Protein AF-A0AB38X0V2-F1 (afdb_monomer_lite)

Structure (mmCIF, N/CA/C/O backbone):
data_AF-A0AB38X0V2-F1
#
_entry.id   AF-A0AB38X0V2-F1
#
loop_
_atom_site.group_PDB
_atom_site.id
_atom_site.type_symbol
_atom_site.label_atom_id
_atom_site.label_alt_id
_atom_site.label_comp_id
_atom_site.label_asym_id
_atom_site.label_entity_id
_atom_site.label_seq_id
_atom_site.pdbx_PDB_ins_code
_atom_site.Cartn_x
_atom_site.Cartn_y
_atom_site.Cartn_z
_atom_site.occupancy
_atom_site.B_iso_or_equiv
_atom_site.auth_seq_id
_atom_site.auth_comp_id
_atom_site.auth_asym_id
_atom_site.auth_atom_id
_atom_site.pdbx_PDB_model_num
ATOM 1 N N . MET A 1 1 ? -13.948 -25.546 40.227 1.00 39.84 1 MET A N 1
ATOM 2 C CA . MET A 1 1 ? -13.097 -24.645 39.421 1.00 39.84 1 MET A CA 1
ATOM 3 C C . MET A 1 1 ? -12.489 -25.438 38.276 1.00 39.84 1 MET A C 1
ATOM 5 O O . MET A 1 1 ? -11.748 -26.370 38.571 1.00 39.84 1 MET A O 1
ATOM 9 N N . PRO A 1 2 ? -12.821 -25.157 37.007 1.00 37.97 2 PRO A N 1
ATOM 10 C CA . PRO A 1 2 ? -12.177 -25.813 35.879 1.00 37.97 2 PRO A CA 1
ATOM 11 C C . PRO A 1 2 ? -10.877 -25.079 35.524 1.00 37.97 2 PRO A C 1
ATOM 13 O O . PRO A 1 2 ? -10.867 -23.862 35.357 1.00 37.97 2 PRO A O 1
ATOM 16 N N . LYS A 1 3 ? -9.771 -25.825 35.451 1.00 43.88 3 LYS A N 1
ATOM 17 C CA . LYS A 1 3 ? -8.468 -25.342 34.982 1.00 43.88 3 LYS A CA 1
ATOM 18 C C . LYS A 1 3 ? -8.513 -25.266 33.452 1.00 43.88 3 LYS A C 1
ATOM 20 O O . LYS A 1 3 ? -8.723 -26.289 32.808 1.00 43.88 3 LYS A O 1
ATOM 25 N N . GLN A 1 4 ? -8.344 -24.073 32.883 1.00 46.25 4 GLN A N 1
ATOM 26 C CA . GLN A 1 4 ? -8.088 -23.893 31.453 1.00 46.25 4 GLN A CA 1
ATOM 27 C C . GLN A 1 4 ? -6.698 -24.451 31.134 1.00 46.25 4 GLN A C 1
ATOM 29 O O . GLN A 1 4 ? -5.684 -23.907 31.567 1.00 46.25 4 GLN A O 1
ATOM 34 N N . SER A 1 5 ? -6.660 -25.560 30.403 1.00 46.75 5 SER A N 1
ATOM 35 C CA . SER A 1 5 ? -5.440 -26.090 29.805 1.00 46.75 5 SER A CA 1
ATOM 36 C C . SER A 1 5 ? -5.004 -25.149 28.685 1.00 46.75 5 SER A C 1
ATOM 38 O O . SER A 1 5 ? -5.704 -25.014 27.682 1.00 46.75 5 SER A O 1
ATOM 40 N N . ALA A 1 6 ? -3.858 -24.489 28.854 1.00 52.28 6 ALA A N 1
ATOM 41 C CA . ALA A 1 6 ? -3.166 -23.841 27.752 1.00 52.28 6 ALA A CA 1
ATOM 42 C C . ALA A 1 6 ? -2.825 -24.921 26.717 1.00 52.28 6 ALA A C 1
ATOM 44 O O . ALA A 1 6 ? -2.050 -25.836 26.990 1.00 52.28 6 ALA A O 1
ATOM 45 N N . SER A 1 7 ? -3.474 -24.848 25.558 1.00 44.75 7 SER A N 1
ATOM 46 C CA . SER A 1 7 ? -3.207 -25.708 24.4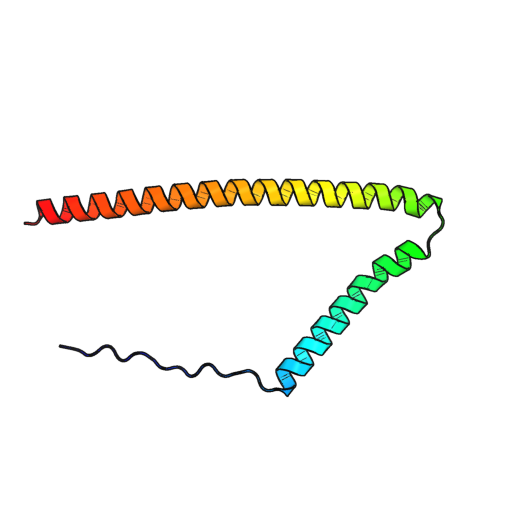12 1.00 44.75 7 SER A CA 1
ATOM 47 C C . SER A 1 7 ? -1.802 -25.407 23.893 1.00 44.75 7 SER A C 1
ATOM 49 O O . SER A 1 7 ? -1.607 -24.475 23.117 1.00 44.75 7 SER A O 1
ATOM 51 N N . SER A 1 8 ? -0.813 -26.174 24.347 1.00 52.78 8 SER A N 1
ATOM 52 C CA . SER A 1 8 ? 0.539 -26.180 23.799 1.00 52.78 8 SER A CA 1
ATOM 53 C C . SER A 1 8 ? 0.535 -26.959 22.484 1.00 52.78 8 SER A C 1
ATOM 55 O O . SER A 1 8 ? 0.909 -28.130 22.452 1.00 52.78 8 SER A O 1
ATOM 57 N N . VAL A 1 9 ? 0.065 -26.338 21.402 1.00 49.59 9 VAL A N 1
ATOM 58 C CA . VAL A 1 9 ? 0.407 -26.829 20.062 1.00 49.59 9 VAL A CA 1
ATOM 59 C C . VAL A 1 9 ? 1.867 -26.427 19.841 1.00 49.59 9 VAL A C 1
ATOM 61 O O . VAL A 1 9 ? 2.157 -25.227 19.892 1.00 49.59 9 VAL A O 1
ATOM 64 N N . PRO A 1 10 ? 2.810 -27.375 19.696 1.00 53.28 10 PRO A N 1
ATOM 65 C CA . PRO A 1 10 ? 4.189 -27.037 19.377 1.00 53.28 10 PRO A CA 1
ATOM 66 C C . PRO A 1 10 ? 4.201 -26.304 18.038 1.00 53.28 10 PRO A C 1
ATOM 68 O O . PRO A 1 10 ? 3.564 -26.746 17.085 1.00 53.28 10 PRO A O 1
ATOM 7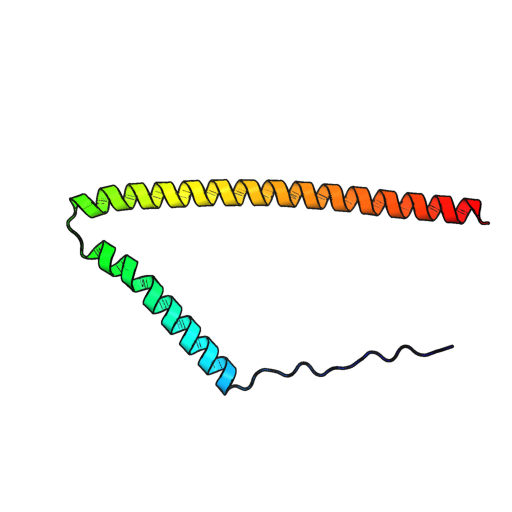1 N N . VAL A 1 11 ? 4.901 -25.175 17.969 1.00 53.31 11 VAL A N 1
ATOM 72 C CA . VAL A 1 11 ? 5.179 -24.517 16.692 1.00 53.31 11 VAL A CA 1
ATOM 73 C C . VAL A 1 11 ? 6.094 -25.458 15.915 1.00 53.31 11 VAL A C 1
ATOM 75 O O . VAL A 1 11 ? 7.268 -25.598 16.257 1.00 53.31 11 VAL A O 1
ATOM 78 N N . GLU A 1 12 ? 5.540 -26.152 14.924 1.00 61.38 12 GLU A N 1
ATOM 79 C CA . GLU A 1 12 ? 6.315 -26.946 13.976 1.00 61.38 12 GLU A CA 1
ATOM 80 C C . GLU A 1 12 ? 7.187 -25.977 13.175 1.00 61.38 12 GLU A C 1
ATOM 82 O O . GLU A 1 12 ? 6.701 -25.152 12.401 1.00 61.38 12 GLU A O 1
ATOM 87 N N . LEU A 1 13 ? 8.490 -26.000 13.459 1.00 57.16 13 LEU A N 1
ATOM 88 C CA . LEU A 1 13 ? 9.468 -25.229 12.707 1.00 57.16 13 LEU A CA 1
ATOM 89 C C . LEU A 1 13 ? 9.639 -25.907 11.339 1.00 57.16 13 LEU A C 1
ATOM 91 O O . LEU A 1 13 ? 9.859 -27.120 11.319 1.00 57.16 13 LEU A O 1
ATOM 95 N N . PRO A 1 14 ? 9.548 -25.160 10.223 1.00 65.62 14 PRO A N 1
ATOM 96 C CA . PRO A 1 14 ? 9.688 -25.730 8.889 1.00 65.62 14 PRO A CA 1
ATOM 97 C C . PRO A 1 14 ? 11.040 -26.428 8.749 1.00 65.62 14 PRO A C 1
ATOM 99 O O . PRO A 1 14 ? 12.060 -25.954 9.265 1.00 65.62 14 PRO A O 1
ATOM 102 N N . GLU A 1 15 ? 11.047 -27.570 8.064 1.00 73.44 15 GLU A N 1
ATOM 103 C CA . GLU A 1 15 ? 12.271 -28.336 7.854 1.00 73.44 15 GLU A CA 1
ATOM 104 C C . GLU A 1 15 ? 13.301 -27.480 7.102 1.00 73.44 15 GLU A C 1
ATOM 106 O O . GLU A 1 15 ? 12.961 -26.651 6.257 1.00 73.44 15 GLU A O 1
ATOM 111 N N . VAL A 1 16 ? 14.592 -27.672 7.387 1.00 69.06 16 VAL A N 1
ATOM 112 C CA . VAL A 1 16 ? 15.684 -26.886 6.776 1.00 69.06 16 VAL A CA 1
ATOM 113 C C . VAL A 1 16 ? 15.598 -26.892 5.242 1.00 69.06 16 VAL A C 1
ATOM 115 O O . VAL A 1 16 ? 15.872 -25.889 4.588 1.00 69.06 16 VAL A O 1
ATOM 118 N N . THR A 1 17 ? 15.149 -28.003 4.667 1.00 70.62 17 THR A N 1
ATOM 119 C CA . THR A 1 17 ? 14.848 -28.192 3.244 1.00 70.62 17 THR A CA 1
ATOM 120 C C . THR A 1 17 ? 13.745 -27.270 2.725 1.00 70.62 17 THR A C 1
ATOM 122 O O . THR A 1 17 ? 13.869 -26.732 1.627 1.00 70.62 17 THR A O 1
ATOM 125 N N . GLU A 1 18 ? 12.696 -27.043 3.509 1.00 71.62 18 GLU A N 1
ATOM 126 C CA . GLU A 1 18 ? 11.582 -26.154 3.172 1.00 71.62 18 GLU A CA 1
ATOM 127 C C . GLU A 1 18 ? 12.001 -24.679 3.248 1.00 71.62 18 GLU A C 1
ATOM 129 O O . GLU A 1 18 ? 11.643 -23.877 2.386 1.00 71.62 18 GLU A O 1
ATOM 134 N N . ILE A 1 19 ? 12.855 -24.326 4.215 1.00 71.12 19 ILE A N 1
ATOM 135 C CA . ILE A 1 19 ? 13.460 -22.989 4.311 1.00 71.12 19 ILE A CA 1
ATOM 136 C C . ILE A 1 19 ? 14.338 -22.703 3.085 1.00 71.12 19 ILE A C 1
ATOM 138 O O . ILE A 1 19 ? 14.213 -21.642 2.472 1.00 71.12 19 ILE A O 1
ATOM 142 N N . ILE A 1 20 ? 15.196 -23.655 2.702 1.00 73.56 20 ILE A N 1
ATOM 143 C CA . ILE A 1 20 ? 16.084 -23.526 1.536 1.00 73.56 20 ILE A CA 1
ATOM 144 C C . ILE A 1 20 ? 15.271 -23.428 0.239 1.00 73.56 20 ILE A C 1
ATOM 146 O O . ILE A 1 20 ? 15.582 -22.598 -0.615 1.00 73.56 20 ILE A O 1
ATOM 150 N N . LEU A 1 21 ? 14.213 -24.231 0.092 1.00 76.19 21 LEU A N 1
ATOM 151 C CA . LEU A 1 21 ? 13.327 -24.173 -1.070 1.00 76.19 21 LEU A CA 1
ATOM 152 C C . LEU A 1 21 ? 12.620 -22.817 -1.169 1.00 76.19 21 LEU A C 1
ATOM 154 O O . LEU A 1 21 ? 12.612 -22.210 -2.237 1.00 76.19 21 LEU A O 1
ATOM 158 N N . ASN A 1 22 ? 12.090 -22.308 -0.057 1.00 75.19 22 ASN A N 1
ATOM 159 C CA . ASN A 1 22 ? 11.456 -20.994 -0.016 1.00 75.19 22 ASN A CA 1
ATOM 160 C C . ASN A 1 22 ? 12.446 -19.873 -0.357 1.00 75.19 22 ASN A C 1
ATOM 162 O O . ASN A 1 22 ? 12.104 -18.968 -1.113 1.00 75.19 22 ASN A O 1
ATOM 166 N N . GLN A 1 23 ? 13.692 -19.955 0.116 1.00 69.62 23 GLN A N 1
ATOM 167 C CA . GLN A 1 23 ? 14.742 -18.995 -0.237 1.00 69.62 23 GLN A CA 1
ATOM 168 C C . GLN A 1 23 ? 15.130 -19.066 -1.717 1.00 69.62 23 GLN A C 1
ATOM 170 O O . GLN A 1 23 ? 15.329 -18.025 -2.344 1.00 69.62 23 GLN A O 1
ATOM 175 N N . LEU A 1 24 ? 15.204 -20.265 -2.300 1.00 71.62 24 LEU A N 1
ATOM 176 C CA . LEU A 1 24 ? 15.458 -20.451 -3.730 1.00 71.62 24 LEU A CA 1
ATOM 177 C C . LEU A 1 24 ? 14.320 -19.885 -4.580 1.00 71.62 24 LEU A C 1
ATOM 179 O O . LEU A 1 24 ? 14.590 -19.142 -5.517 1.00 71.62 24 LEU A O 1
ATOM 183 N N . LEU A 1 25 ? 13.066 -20.163 -4.218 1.00 76.81 25 LEU A N 1
ATOM 184 C CA . LEU A 1 25 ? 11.890 -19.631 -4.911 1.00 76.81 25 LEU A CA 1
ATOM 185 C C . LEU A 1 25 ? 11.821 -18.107 -4.814 1.00 76.81 25 LEU A C 1
ATOM 187 O O . LEU A 1 25 ? 11.574 -17.433 -5.808 1.00 76.81 25 LEU A O 1
ATOM 191 N N . GLN A 1 26 ? 12.100 -17.549 -3.639 1.00 75.19 26 GLN A N 1
ATOM 192 C CA . GLN A 1 26 ? 12.117 -16.105 -3.440 1.00 75.19 26 GLN A CA 1
ATOM 193 C C . GLN A 1 26 ? 13.254 -15.446 -4.236 1.00 75.19 26 GLN A C 1
ATOM 195 O O . GLN A 1 26 ? 13.080 -14.368 -4.799 1.00 75.19 26 GLN A O 1
ATOM 200 N N . THR A 1 27 ? 14.407 -16.111 -4.340 1.00 70.94 27 THR A N 1
ATOM 201 C CA . THR A 1 27 ? 15.540 -15.639 -5.148 1.00 70.94 27 THR A CA 1
ATOM 202 C C . THR A 1 27 ? 15.230 -15.710 -6.641 1.00 70.94 27 THR A C 1
ATOM 204 O O . THR A 1 27 ? 15.479 -14.738 -7.346 1.00 70.94 27 THR A O 1
ATOM 207 N N . ASP A 1 28 ? 14.638 -16.802 -7.122 1.00 72.62 28 ASP A N 1
ATOM 208 C CA . ASP A 1 28 ? 14.209 -16.968 -8.515 1.00 72.62 28 ASP A CA 1
ATOM 209 C C . ASP A 1 28 ? 13.165 -15.916 -8.917 1.00 72.62 28 ASP A C 1
ATOM 211 O O . ASP A 1 28 ? 13.271 -15.272 -9.963 1.00 72.62 28 ASP A O 1
ATOM 215 N N . GLN A 1 29 ? 12.211 -15.644 -8.028 1.00 72.12 29 GLN A N 1
ATOM 216 C CA . GLN A 1 29 ? 11.195 -14.619 -8.234 1.00 72.12 29 GLN A CA 1
ATOM 217 C C . GLN A 1 29 ? 11.810 -13.213 -8.266 1.00 72.12 29 GLN A C 1
ATOM 219 O O . GLN A 1 29 ? 11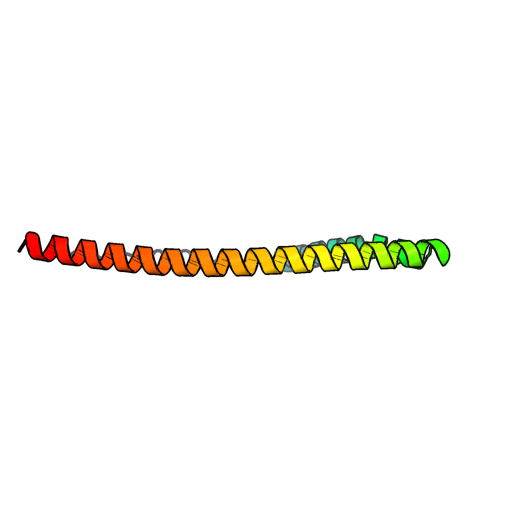.470 -12.403 -9.132 1.00 72.12 29 GLN A O 1
ATOM 224 N N . ASN A 1 30 ? 12.779 -12.940 -7.387 1.00 66.19 30 ASN A N 1
ATOM 225 C CA . ASN A 1 30 ? 13.523 -11.684 -7.388 1.00 66.19 30 ASN A CA 1
ATOM 226 C C . ASN A 1 30 ? 14.358 -11.528 -8.668 1.00 66.19 30 ASN A C 1
ATOM 228 O O . ASN A 1 30 ? 14.301 -10.478 -9.300 1.00 66.19 30 ASN A O 1
ATOM 232 N N . VAL A 1 31 ? 15.071 -12.563 -9.117 1.00 70.06 31 VAL A N 1
ATOM 233 C CA . VAL A 1 31 ? 15.852 -12.533 -10.367 1.00 70.06 31 VAL A CA 1
ATOM 234 C C . VAL A 1 31 ? 14.942 -12.349 -11.583 1.00 70.06 31 VAL A C 1
ATOM 236 O O . VAL A 1 31 ? 15.225 -11.524 -12.453 1.00 70.06 31 VAL A O 1
ATOM 239 N N . THR A 1 32 ? 13.796 -13.026 -11.612 1.00 67.62 32 THR A N 1
ATOM 240 C CA . THR A 1 32 ? 12.788 -12.860 -12.666 1.00 67.62 32 THR A CA 1
ATOM 241 C C . THR A 1 32 ? 12.225 -11.437 -12.683 1.00 67.62 32 THR A C 1
ATOM 243 O O . THR A 1 32 ? 12.027 -10.861 -13.752 1.00 67.62 32 THR A O 1
ATOM 246 N N . SER A 1 33 ? 12.045 -10.811 -11.517 1.00 68.94 33 SER A N 1
ATOM 247 C CA . SER A 1 33 ? 11.603 -9.414 -11.418 1.00 68.94 33 SER A CA 1
ATOM 248 C C . SER A 1 33 ? 12.651 -8.388 -11.885 1.00 68.94 33 SER A C 1
ATOM 250 O O . SER A 1 33 ? 12.294 -7.256 -12.211 1.00 68.94 33 SER A O 1
ATOM 252 N N . LEU A 1 34 ? 13.930 -8.780 -11.987 1.00 66.94 34 LEU A N 1
ATOM 253 C CA . LEU A 1 34 ? 15.018 -7.936 -12.501 1.00 66.94 34 LEU A CA 1
ATOM 254 C C . LEU A 1 34 ? 15.130 -7.967 -14.032 1.00 66.94 34 LEU A C 1
ATOM 256 O O . LEU A 1 34 ? 15.662 -7.027 -14.623 1.00 66.94 34 LEU A O 1
ATOM 260 N N . HIS A 1 35 ? 14.610 -9.003 -14.696 1.00 66.81 35 HIS A N 1
ATOM 261 C CA . HIS A 1 35 ? 14.650 -9.111 -16.158 1.00 66.81 35 HIS A CA 1
ATOM 262 C C . HIS A 1 35 ? 13.997 -7.925 -16.890 1.00 66.81 35 HIS A C 1
ATOM 264 O O . HIS A 1 35 ? 14.615 -7.411 -17.822 1.00 66.81 35 HIS A O 1
ATOM 270 N N . PRO A 1 36 ? 12.818 -7.424 -16.475 1.00 67.38 36 PRO A N 1
ATOM 271 C CA . PRO A 1 36 ? 12.234 -6.218 -17.057 1.00 67.38 36 PRO A CA 1
ATOM 272 C C . PRO A 1 36 ? 13.135 -4.987 -16.913 1.00 67.38 36 PRO A C 1
ATOM 274 O O . PRO A 1 36 ? 13.248 -4.204 -17.848 1.00 67.38 36 PRO A O 1
ATOM 277 N N . LEU A 1 37 ? 13.828 -4.830 -15.779 1.00 63.44 37 LEU A N 1
ATOM 278 C CA . LEU A 1 37 ? 14.752 -3.711 -15.545 1.00 63.44 37 LEU A CA 1
ATOM 279 C C . LEU A 1 37 ? 16.007 -3.803 -16.428 1.00 63.44 37 LEU A C 1
ATOM 281 O O . LEU A 1 37 ? 16.510 -2.787 -16.905 1.00 63.44 37 LEU A O 1
ATOM 285 N N . LEU A 1 38 ? 16.492 -5.017 -16.692 1.00 64.50 38 LEU A N 1
ATOM 286 C CA . LEU A 1 38 ? 17.591 -5.256 -17.630 1.00 64.50 38 LEU A CA 1
ATOM 287 C C . LEU A 1 38 ? 17.165 -5.015 -19.085 1.00 64.50 38 LEU A C 1
ATOM 289 O O . LEU A 1 38 ? 17.908 -4.385 -19.839 1.00 64.50 38 LEU A O 1
ATOM 293 N N . ASP A 1 39 ? 15.956 -5.438 -19.463 1.00 66.69 39 ASP A N 1
ATOM 294 C CA . ASP A 1 39 ? 15.372 -5.140 -20.777 1.00 66.69 39 ASP A CA 1
ATOM 295 C C . ASP A 1 39 ? 15.240 -3.620 -20.981 1.00 66.69 39 ASP A C 1
ATOM 297 O O . ASP A 1 39 ? 15.645 -3.084 -22.012 1.00 66.69 39 ASP A O 1
ATOM 301 N N . LEU A 1 40 ? 14.808 -2.897 -19.944 1.00 61.12 40 LEU A N 1
ATOM 302 C CA . LEU A 1 40 ? 14.772 -1.435 -19.896 1.00 61.12 40 LEU A CA 1
ATOM 303 C C . LEU A 1 40 ? 16.132 -0.777 -20.180 1.00 61.12 40 LEU A C 1
ATOM 305 O O . LEU A 1 40 ? 16.226 0.171 -20.962 1.00 61.12 40 LEU A O 1
ATOM 309 N N . LEU A 1 41 ? 17.197 -1.280 -19.554 1.00 64.12 41 LEU A N 1
ATOM 310 C CA . LEU A 1 41 ? 18.551 -0.741 -19.694 1.00 64.12 41 LEU A CA 1
ATOM 311 C C . LEU A 1 41 ? 19.187 -1.057 -21.055 1.00 64.12 41 LEU A C 1
ATOM 313 O O . LEU A 1 41 ? 20.136 -0.378 -21.454 1.00 64.12 41 LEU A O 1
ATOM 317 N N . SER A 1 42 ? 18.655 -2.029 -21.795 1.00 66.75 42 SER A N 1
ATOM 318 C CA . SER A 1 42 ? 19.145 -2.406 -23.125 1.00 66.75 42 SER A CA 1
ATOM 319 C C . SER A 1 42 ? 18.538 -1.589 -24.280 1.00 66.75 42 SER A C 1
ATOM 321 O O . SER A 1 42 ? 19.059 -1.619 -25.394 1.00 66.75 42 SER A O 1
ATOM 323 N N . ARG A 1 43 ? 17.478 -0.804 -24.024 1.00 66.88 43 ARG A N 1
ATOM 324 C CA . ARG A 1 43 ? 16.741 -0.042 -25.053 1.00 66.88 43 ARG A CA 1
ATOM 325 C C . ARG A 1 43 ? 17.438 1.262 -25.501 1.00 66.88 43 ARG A C 1
ATOM 327 O O . ARG A 1 43 ? 18.292 1.783 -24.770 1.00 66.88 43 ARG A O 1
ATOM 334 N N . PRO A 1 44 ? 17.087 1.810 -26.686 1.00 71.38 44 PRO A N 1
ATOM 335 C CA . PRO A 1 44 ? 17.593 3.099 -27.173 1.00 71.38 44 PRO A CA 1
ATOM 336 C C . PRO A 1 44 ? 17.306 4.248 -26.194 1.00 71.38 44 PRO A C 1
ATOM 338 O O . PRO A 1 44 ? 16.311 4.207 -25.468 1.00 71.38 44 PRO A O 1
ATOM 341 N N . ALA A 1 45 ? 18.175 5.263 -26.169 1.00 64.62 45 ALA A N 1
ATOM 342 C CA . ALA A 1 45 ? 18.143 6.362 -25.195 1.00 64.62 45 ALA A CA 1
ATOM 343 C C . ALA A 1 45 ? 16.785 7.087 -25.143 1.00 64.62 45 ALA A C 1
ATOM 345 O O . ALA A 1 45 ? 16.267 7.356 -24.064 1.00 64.62 45 ALA A O 1
ATOM 346 N N . ASP A 1 46 ? 16.168 7.277 -26.302 1.00 63.53 46 ASP A N 1
ATOM 347 C CA . ASP A 1 46 ? 14.903 7.986 -26.486 1.00 63.53 46 ASP A CA 1
ATOM 348 C C . ASP A 1 46 ? 13.731 7.268 -25.786 1.00 63.53 46 ASP A C 1
ATOM 350 O O . ASP A 1 46 ? 12.821 7.898 -25.259 1.00 63.53 46 ASP A O 1
ATOM 354 N N . GLN A 1 47 ? 13.766 5.930 -25.713 1.00 61.56 47 GLN A N 1
ATOM 355 C CA . GLN A 1 47 ? 12.759 5.147 -24.986 1.00 61.56 47 GLN A CA 1
ATOM 356 C C . GLN A 1 47 ? 13.037 5.073 -23.482 1.00 61.56 47 GLN A C 1
ATOM 358 O O . GLN A 1 47 ? 12.110 4.852 -22.704 1.00 61.56 47 GLN A O 1
ATOM 363 N N . LYS A 1 48 ? 14.296 5.242 -23.059 1.00 63.59 48 LYS A N 1
ATOM 364 C CA . LYS A 1 48 ? 14.681 5.244 -21.641 1.00 63.59 48 LYS A CA 1
ATOM 365 C C . LYS A 1 48 ? 14.201 6.499 -20.925 1.00 63.59 48 LYS A C 1
ATOM 367 O O . LYS A 1 48 ? 13.775 6.390 -19.783 1.00 63.59 48 LYS A O 1
ATOM 372 N N . GLU A 1 49 ? 14.237 7.650 -21.590 1.00 65.62 49 GLU A N 1
ATOM 373 C CA . GLU A 1 49 ? 13.755 8.921 -21.037 1.00 65.62 49 GLU A CA 1
ATOM 374 C C . GLU A 1 49 ? 12.240 8.880 -20.802 1.00 65.62 49 GLU A C 1
ATOM 376 O O . GLU A 1 49 ? 11.794 9.006 -19.664 1.00 65.62 49 GLU A O 1
ATOM 381 N N . THR A 1 50 ? 11.455 8.528 -21.828 1.00 69.38 50 THR A N 1
ATOM 382 C CA . THR A 1 50 ? 9.990 8.374 -21.711 1.00 69.38 50 THR A CA 1
ATOM 383 C C . THR A 1 50 ? 9.585 7.348 -20.652 1.00 69.38 50 THR A C 1
ATOM 385 O O . THR A 1 50 ? 8.553 7.467 -19.990 1.00 69.38 50 THR A O 1
ATOM 388 N N . LEU A 1 51 ? 10.382 6.294 -20.491 1.00 68.88 51 LEU A N 1
ATOM 389 C CA . LEU A 1 51 ? 10.107 5.264 -19.505 1.00 68.88 51 LEU A CA 1
ATOM 390 C C . LEU A 1 51 ? 10.533 5.677 -18.099 1.00 68.88 51 LEU A C 1
ATOM 392 O O . LEU A 1 51 ? 9.827 5.341 -17.156 1.00 68.88 51 LEU A O 1
ATOM 396 N N . GLY A 1 52 ? 11.625 6.430 -17.961 1.00 73.56 52 GLY A N 1
ATOM 397 C CA . GLY A 1 52 ? 12.030 7.072 -16.714 1.00 73.56 52 GLY A CA 1
ATOM 398 C C . GLY A 1 52 ? 10.949 8.015 -16.200 1.00 73.56 52 GLY A C 1
ATOM 399 O O . GLY A 1 52 ? 10.526 7.870 -15.058 1.00 73.56 52 GLY A O 1
ATOM 400 N N . GLU A 1 53 ? 10.411 8.874 -17.068 1.00 75.50 53 GLU A N 1
ATOM 401 C CA . GLU A 1 53 ? 9.282 9.759 -16.748 1.00 75.50 53 GLU A CA 1
ATOM 402 C C . GLU A 1 53 ? 8.042 8.966 -16.316 1.00 75.50 53 GLU A C 1
ATOM 404 O O . GLU A 1 53 ? 7.389 9.282 -15.320 1.00 75.50 53 GLU A O 1
ATOM 409 N N . ARG A 1 54 ? 7.723 7.879 -17.027 1.00 74.56 54 ARG A N 1
ATOM 410 C CA . ARG A 1 54 ? 6.572 7.035 -16.685 1.00 74.56 54 ARG A CA 1
ATOM 411 C C . ARG A 1 54 ? 6.767 6.275 -15.373 1.00 74.56 54 ARG A C 1
ATOM 413 O O . ARG A 1 54 ? 5.801 6.058 -14.643 1.00 74.56 54 ARG A O 1
ATOM 420 N N . LEU A 1 55 ? 7.994 5.863 -15.075 1.00 78.06 55 LEU A N 1
ATOM 421 C CA . LEU A 1 55 ? 8.352 5.170 -13.841 1.00 78.06 55 LEU A CA 1
ATOM 422 C C . LEU A 1 55 ? 8.347 6.144 -12.657 1.00 78.06 55 LEU A C 1
ATOM 424 O O . LEU A 1 55 ? 7.813 5.811 -11.604 1.00 78.06 55 LEU A O 1
ATOM 428 N N . GLU A 1 56 ? 8.828 7.371 -12.853 1.00 75.75 56 GLU A N 1
ATOM 429 C CA . GLU A 1 56 ? 8.698 8.473 -11.898 1.00 75.75 56 GLU A CA 1
ATOM 430 C C . GLU A 1 56 ? 7.226 8.790 -11.608 1.00 75.75 56 GLU A C 1
ATOM 432 O O . GLU A 1 56 ? 6.830 8.909 -10.448 1.00 75.75 56 GLU A O 1
ATOM 437 N N . GLN A 1 57 ? 6.384 8.856 -12.642 1.00 74.06 57 GLN A N 1
ATOM 438 C CA . GLN A 1 57 ? 4.951 9.086 -12.479 1.00 74.06 57 GLN A CA 1
ATOM 439 C C . GLN A 1 57 ? 4.280 7.962 -11.675 1.00 74.06 57 GLN A C 1
ATOM 441 O O . GLN A 1 57 ? 3.547 8.242 -10.727 1.00 74.06 57 GLN A O 1
ATOM 446 N N . LEU A 1 58 ? 4.591 6.697 -11.982 1.00 77.56 58 LEU A N 1
ATOM 447 C CA . LEU A 1 58 ? 4.080 5.546 -11.231 1.00 77.56 58 LEU A CA 1
ATOM 448 C C . LEU A 1 58 ? 4.556 5.541 -9.773 1.00 77.56 58 LEU A C 1
ATOM 450 O O . LEU A 1 58 ? 3.769 5.233 -8.880 1.00 77.56 58 LEU A O 1
ATOM 454 N N . LEU A 1 59 ? 5.814 5.904 -9.511 1.00 81.38 59 LEU A N 1
ATOM 455 C CA . LEU A 1 59 ? 6.340 6.027 -8.150 1.00 81.38 59 LEU A CA 1
ATOM 456 C C . LEU A 1 59 ? 5.634 7.143 -7.376 1.00 81.38 59 LEU A C 1
ATOM 458 O O . LEU A 1 59 ? 5.251 6.940 -6.225 1.00 81.38 59 LEU A O 1
ATOM 462 N N . ASN A 1 60 ? 5.401 8.293 -8.006 1.00 79.06 60 ASN A N 1
ATOM 463 C CA .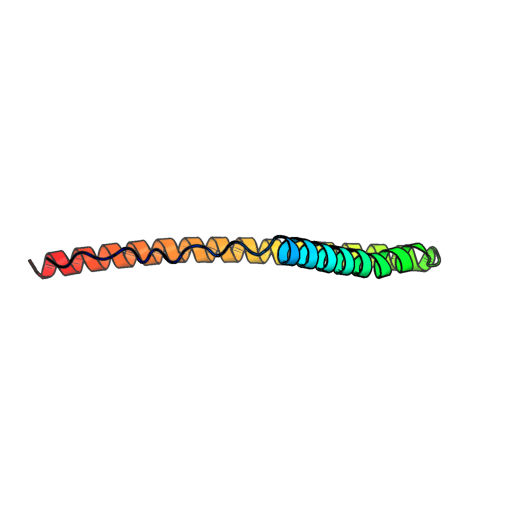 ASN A 1 60 ? 4.664 9.398 -7.399 1.00 79.06 60 ASN A CA 1
ATOM 464 C C . ASN A 1 60 ? 3.212 9.014 -7.073 1.00 79.06 60 ASN A C 1
ATOM 466 O O . ASN A 1 60 ? 2.708 9.355 -5.999 1.00 79.06 60 ASN A O 1
ATOM 470 N N . ASP A 1 61 ? 2.549 8.269 -7.956 1.00 82.75 61 ASP A N 1
ATOM 471 C CA . ASP A 1 61 ? 1.191 7.773 -7.724 1.00 82.75 61 ASP A CA 1
ATOM 472 C C . ASP A 1 61 ? 1.150 6.711 -6.612 1.00 82.75 61 ASP A C 1
ATOM 474 O O . ASP A 1 61 ? 0.253 6.733 -5.761 1.00 82.75 61 ASP A O 1
ATOM 478 N N . LEU A 1 62 ? 2.156 5.832 -6.546 1.00 84.31 62 LEU A N 1
ATOM 479 C CA . LEU A 1 62 ? 2.313 4.863 -5.461 1.00 84.31 62 LEU A CA 1
ATOM 480 C C . LEU A 1 62 ? 2.512 5.566 -4.110 1.00 84.31 62 LEU A C 1
ATOM 482 O O . LEU A 1 62 ? 1.851 5.218 -3.133 1.00 84.31 62 LEU A O 1
ATOM 486 N N . ILE A 1 63 ? 3.376 6.585 -4.054 1.00 82.75 63 ILE A N 1
ATOM 487 C CA . ILE A 1 63 ? 3.639 7.373 -2.841 1.00 82.75 63 ILE A CA 1
ATOM 488 C C . ILE A 1 63 ? 2.361 8.063 -2.357 1.00 82.75 63 ILE A C 1
ATOM 490 O O . ILE A 1 63 ? 2.031 7.982 -1.172 1.00 82.75 63 ILE A O 1
ATOM 494 N N . LYS A 1 64 ? 1.601 8.697 -3.259 1.00 84.56 64 LYS A N 1
ATOM 495 C CA . LYS A 1 64 ? 0.307 9.310 -2.916 1.00 84.56 64 LYS A CA 1
ATOM 496 C C . LYS A 1 64 ? -0.677 8.280 -2.371 1.00 84.56 64 LYS A C 1
ATOM 498 O O . LYS A 1 64 ? -1.324 8.526 -1.357 1.00 84.56 64 LYS A O 1
ATOM 503 N N . THR A 1 65 ? -0.763 7.119 -3.013 1.00 83.69 65 THR A N 1
ATOM 504 C CA . THR A 1 65 ? -1.656 6.036 -2.587 1.00 83.69 65 THR A CA 1
ATOM 505 C C . THR A 1 65 ? -1.283 5.522 -1.195 1.00 83.69 65 THR A C 1
ATOM 507 O O . THR A 1 65 ? -2.150 5.388 -0.335 1.00 83.69 65 THR A O 1
ATOM 510 N N . LEU A 1 66 ? 0.010 5.312 -0.931 1.00 82.62 66 LEU A N 1
ATOM 511 C CA . LEU A 1 66 ? 0.507 4.915 0.389 1.00 82.62 66 LEU A CA 1
ATOM 512 C C . LEU A 1 66 ? 0.215 5.971 1.458 1.00 82.62 66 LEU A C 1
ATOM 514 O O . LEU A 1 66 ? -0.211 5.622 2.557 1.00 82.62 66 LEU A O 1
ATOM 518 N N . SER A 1 67 ? 0.398 7.252 1.140 1.00 84.44 67 SER A N 1
ATOM 519 C CA . SER A 1 67 ? 0.086 8.352 2.058 1.00 84.44 67 SER A CA 1
ATOM 520 C C . SER A 1 67 ? -1.410 8.413 2.398 1.00 84.44 67 SER A C 1
ATOM 522 O O . SER A 1 67 ? -1.777 8.588 3.565 1.00 84.44 67 SER A O 1
ATOM 524 N N . ASN A 1 68 ? -2.281 8.181 1.412 1.00 84.94 68 ASN A N 1
ATOM 525 C CA . ASN A 1 68 ? -3.723 8.086 1.633 1.00 84.94 68 ASN A CA 1
ATOM 526 C C . ASN A 1 68 ? -4.071 6.910 2.552 1.00 84.94 68 ASN A C 1
ATOM 528 O O . ASN A 1 68 ? -4.785 7.107 3.533 1.00 84.94 68 ASN A O 1
ATOM 532 N N . PHE A 1 69 ? -3.511 5.720 2.306 1.00 87.25 69 PHE A N 1
ATOM 533 C CA . PHE A 1 69 ? -3.743 4.561 3.172 1.00 87.25 69 PHE A CA 1
ATOM 534 C C . PHE A 1 69 ? -3.225 4.766 4.595 1.00 87.25 69 PHE A C 1
ATOM 536 O O . PHE A 1 69 ? -3.890 4.368 5.547 1.00 87.25 69 PHE A O 1
ATOM 543 N N . GLN A 1 70 ? -2.073 5.415 4.776 1.00 83.19 70 GLN A N 1
ATOM 544 C CA . GLN A 1 70 ? -1.573 5.757 6.112 1.00 83.19 70 GLN A CA 1
ATOM 545 C C . GLN A 1 70 ? -2.527 6.699 6.850 1.00 83.19 70 GLN A C 1
ATOM 547 O O . GLN A 1 70 ? -2.786 6.514 8.040 1.00 83.19 70 GLN A O 1
ATOM 552 N N . THR A 1 71 ? -3.077 7.684 6.139 1.00 88.44 71 THR A N 1
ATOM 553 C CA . THR A 1 71 ? -4.062 8.616 6.695 1.00 88.44 71 THR A CA 1
ATOM 554 C C . THR A 1 71 ? -5.341 7.879 7.086 1.00 88.44 71 THR A C 1
ATOM 556 O O . THR A 1 71 ? -5.829 8.032 8.205 1.00 88.44 71 THR A O 1
ATOM 559 N N . GLU A 1 72 ? -5.853 7.023 6.204 1.00 86.75 72 GLU A N 1
ATOM 560 C CA . GLU A 1 72 ? -7.051 6.224 6.452 1.00 86.75 72 GLU A CA 1
ATOM 561 C C . GLU A 1 72 ? -6.858 5.273 7.643 1.00 86.75 72 GLU A C 1
ATOM 563 O O . GLU A 1 72 ? -7.691 5.236 8.550 1.00 86.75 72 GLU A O 1
ATOM 568 N N . LEU A 1 73 ? -5.710 4.599 7.731 1.00 89.94 73 LEU A N 1
ATOM 569 C CA . LEU A 1 73 ? -5.375 3.720 8.850 1.00 89.94 73 LEU A CA 1
ATOM 570 C C . LEU A 1 73 ? -5.303 4.482 10.179 1.00 89.94 73 LEU A C 1
ATOM 572 O O . LEU A 1 73 ? -5.828 4.009 11.189 1.00 89.94 73 LEU A O 1
ATOM 576 N N . ALA A 1 74 ? -4.723 5.685 10.186 1.00 85.62 74 ALA A N 1
ATOM 577 C CA . ALA A 1 74 ? -4.711 6.542 11.370 1.00 85.62 74 ALA A CA 1
ATOM 578 C C . ALA A 1 74 ? -6.135 6.937 11.798 1.00 85.62 74 ALA A C 1
ATOM 580 O O . ALA A 1 74 ? -6.460 6.888 12.988 1.00 85.62 74 ALA A O 1
ATOM 581 N N . THR A 1 75 ? -7.011 7.268 10.842 1.00 87.88 75 THR A N 1
ATOM 582 C CA . THR A 1 75 ? -8.418 7.569 11.149 1.00 87.88 75 THR A CA 1
ATOM 583 C C . THR A 1 75 ? -9.162 6.352 11.692 1.00 87.88 75 THR A C 1
ATOM 585 O O . THR A 1 75 ? -9.832 6.480 12.717 1.00 87.88 75 THR A O 1
ATOM 588 N N . MET A 1 76 ? -8.978 5.172 11.087 1.00 87.38 76 MET A N 1
ATOM 589 C CA . MET A 1 76 ? -9.563 3.914 11.556 1.00 87.38 76 MET A CA 1
ATOM 590 C C . MET A 1 76 ? -9.117 3.587 12.980 1.00 87.38 76 MET A C 1
ATOM 592 O O . MET A 1 76 ? -9.958 3.285 13.830 1.00 87.38 76 MET A O 1
ATOM 596 N N . SER A 1 77 ? -7.820 3.713 13.266 1.00 88.81 77 SER A N 1
ATOM 597 C CA . SER A 1 77 ? -7.267 3.483 14.602 1.00 88.81 77 SER A CA 1
ATOM 598 C C . SER A 1 77 ? -7.882 4.432 15.635 1.00 88.81 77 SER A C 1
ATOM 600 O O . SER A 1 77 ? -8.271 4.000 16.720 1.00 88.81 77 SER A O 1
ATOM 602 N N . ALA A 1 78 ? -8.038 5.716 15.297 1.00 88.00 78 ALA A N 1
ATOM 603 C CA . ALA A 1 78 ? -8.669 6.691 16.185 1.00 88.00 78 ALA A CA 1
ATOM 604 C C . ALA A 1 78 ? -10.159 6.383 16.424 1.00 88.00 78 ALA A C 1
ATOM 606 O O . ALA A 1 78 ? -10.655 6.520 17.545 1.00 88.00 78 ALA A O 1
ATOM 607 N N . THR A 1 79 ? -10.895 5.948 15.395 1.00 88.94 79 THR A N 1
ATOM 608 C CA . THR A 1 79 ? -12.286 5.500 15.566 1.00 88.94 79 THR A CA 1
ATOM 609 C C . THR A 1 79 ? -12.392 4.234 16.402 1.00 88.94 79 THR A C 1
ATOM 611 O O . THR A 1 79 ? -13.277 4.160 17.253 1.00 88.94 79 THR A O 1
ATOM 614 N N . GLN A 1 80 ? -11.485 3.273 16.219 1.00 90.38 80 GLN A N 1
ATOM 615 C CA . GLN A 1 80 ? -11.448 2.054 17.020 1.00 90.38 80 GLN A CA 1
ATOM 616 C C . GLN A 1 80 ? -11.238 2.388 18.498 1.00 90.38 80 GLN A C 1
ATOM 618 O O . GLN A 1 80 ? -11.996 1.914 19.337 1.00 90.38 80 GLN A O 1
ATOM 623 N N . GLU A 1 81 ? -10.288 3.268 18.821 1.00 91.38 81 GLU A N 1
ATOM 624 C CA . GLU A 1 81 ? -10.051 3.697 20.203 1.00 91.38 81 GLU A CA 1
ATOM 625 C C . GLU A 1 81 ? -11.295 4.356 20.826 1.00 91.38 81 GLU A C 1
ATOM 627 O O . GLU A 1 81 ? -11.659 4.064 21.968 1.00 91.38 81 GLU A O 1
ATOM 632 N N . ARG A 1 82 ? -11.988 5.220 20.071 1.00 91.56 82 ARG A N 1
ATOM 633 C CA . ARG A 1 82 ? -13.236 5.853 20.532 1.00 91.56 82 ARG A CA 1
ATOM 634 C C . ARG A 1 82 ? -14.338 4.830 20.792 1.00 91.56 82 ARG A C 1
ATOM 636 O O . ARG A 1 82 ? -15.028 4.942 21.803 1.00 91.56 82 ARG A O 1
ATOM 643 N N . LEU A 1 83 ? -14.504 3.854 19.900 1.00 91.94 83 LEU A N 1
ATOM 644 C CA . LEU A 1 83 ? -15.503 2.798 20.052 1.00 91.94 83 LEU A CA 1
ATOM 645 C C . LEU A 1 83 ? -15.200 1.918 21.265 1.00 91.94 83 LEU A C 1
ATOM 647 O O . LEU A 1 83 ? -16.105 1.669 22.056 1.00 91.94 83 LEU A O 1
ATOM 651 N N . THR A 1 84 ? -13.940 1.531 21.474 1.00 92.56 84 THR A N 1
ATOM 652 C CA . THR A 1 84 ? -13.528 0.766 22.659 1.00 92.56 84 THR A CA 1
ATOM 653 C C . THR A 1 84 ? -13.861 1.518 23.947 1.00 92.56 84 THR A C 1
ATOM 655 O O . THR A 1 84 ? -14.521 0.964 24.822 1.00 92.56 84 THR A O 1
ATOM 658 N N . LYS A 1 85 ? -13.524 2.814 24.038 1.00 92.88 85 LYS A N 1
ATOM 659 C CA . LYS A 1 85 ? -13.871 3.642 25.209 1.00 92.88 85 LYS A CA 1
ATOM 660 C C . LYS A 1 85 ? -15.382 3.763 25.421 1.00 92.88 85 LYS A C 1
ATOM 662 O O . LYS A 1 85 ? -15.852 3.759 26.561 1.00 92.88 85 LYS A O 1
ATOM 667 N N . ALA A 1 86 ? -16.156 3.883 24.342 1.00 91.81 86 ALA A N 1
ATOM 668 C CA . ALA A 1 86 ? -17.613 3.948 24.421 1.00 91.81 86 ALA A CA 1
ATOM 669 C C . ALA A 1 86 ? -18.212 2.630 24.940 1.00 91.81 86 ALA A C 1
ATOM 671 O O . ALA A 1 86 ? -19.102 2.663 25.791 1.00 91.81 86 ALA A O 1
ATOM 672 N N . ILE A 1 87 ? -17.687 1.487 24.485 1.00 93.12 87 ILE A N 1
ATOM 673 C CA . ILE A 1 87 ? -18.081 0.156 24.962 1.00 93.12 87 ILE A CA 1
ATOM 674 C C . ILE A 1 87 ? -17.755 0.011 26.450 1.00 93.12 87 ILE A C 1
ATOM 676 O O . ILE A 1 87 ? -18.655 -0.288 27.228 1.00 93.12 87 ILE A O 1
ATOM 680 N N . GLU A 1 88 ? -16.524 0.312 26.870 1.00 93.38 88 GLU A N 1
ATOM 681 C CA . GLU A 1 88 ? -16.114 0.244 28.282 1.00 93.38 88 GLU A CA 1
ATOM 682 C C . GLU A 1 88 ? -17.002 1.115 29.183 1.00 93.38 88 GLU A C 1
ATOM 684 O O . GLU A 1 88 ? -17.435 0.694 30.259 1.00 93.38 88 GLU A O 1
ATOM 689 N N . THR A 1 89 ? -17.327 2.327 28.724 1.00 92.31 89 THR A N 1
ATOM 690 C CA . THR A 1 89 ? -18.216 3.243 29.450 1.00 92.31 89 THR A CA 1
ATOM 691 C C . THR A 1 89 ? -19.633 2.676 29.551 1.00 92.31 89 THR A C 1
ATOM 693 O O . THR A 1 89 ? -20.230 2.697 30.629 1.00 92.31 89 THR A O 1
ATOM 696 N N . SER A 1 90 ? -20.167 2.135 28.454 1.00 91.06 90 SER A N 1
ATOM 697 C CA . SER A 1 90 ? -21.493 1.510 28.410 1.00 91.06 90 SER A CA 1
ATOM 698 C C . SER A 1 90 ? -21.576 0.266 29.302 1.00 91.06 90 SER A C 1
ATOM 700 O O . SER A 1 90 ? -22.565 0.071 30.014 1.00 91.06 90 SER A O 1
ATOM 702 N N . GLU A 1 91 ? -20.537 -0.571 29.312 1.00 92.81 91 GLU A N 1
ATOM 703 C CA . GLU A 1 91 ? -20.449 -1.743 30.186 1.00 92.81 91 GLU A CA 1
ATOM 704 C C . GLU A 1 91 ? -20.406 -1.346 31.660 1.00 92.81 91 GLU A C 1
ATOM 706 O O . GLU A 1 91 ? -21.098 -1.949 32.484 1.00 92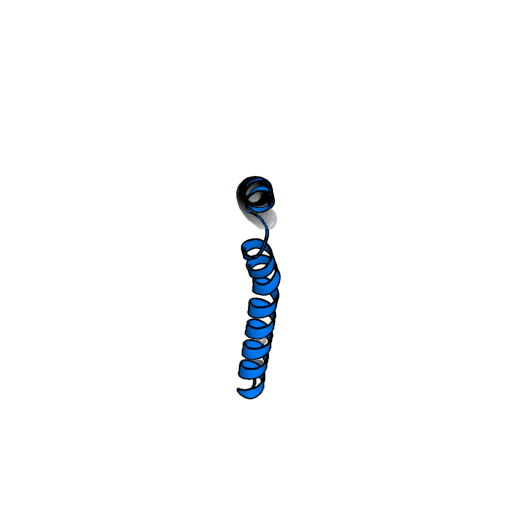.81 91 GLU A O 1
ATOM 711 N N . LYS A 1 92 ? -19.629 -0.311 32.001 1.00 91.00 92 LYS A N 1
ATOM 712 C CA . LYS A 1 92 ? -19.557 0.213 33.367 1.00 91.00 92 LYS A CA 1
ATOM 713 C C . LYS A 1 92 ? -20.918 0.730 33.839 1.00 91.00 92 LYS A C 1
ATOM 715 O O . LYS A 1 92 ? -21.384 0.315 34.896 1.00 91.00 92 LYS A O 1
ATOM 720 N N . GLN A 1 93 ? -21.590 1.549 33.028 1.00 89.69 93 GLN A N 1
ATOM 721 C CA . GLN A 1 93 ? -22.931 2.059 33.339 1.00 89.69 93 GLN A CA 1
ATOM 722 C C . GLN A 1 93 ? -23.968 0.939 33.474 1.00 89.69 93 GLN A C 1
ATOM 724 O O . GLN A 1 93 ? -24.860 1.013 34.316 1.00 89.69 93 GLN A O 1
ATOM 729 N N . SER A 1 94 ? -23.865 -0.109 32.655 1.00 88.25 94 SER A N 1
ATOM 730 C CA . SER A 1 94 ? -24.767 -1.260 32.738 1.00 88.25 94 SER A CA 1
ATOM 731 C C . SER A 1 94 ? -24.566 -2.030 34.044 1.00 88.25 94 SER A C 1
ATOM 733 O O . SER A 1 94 ? -25.547 -2.368 34.700 1.00 88.25 94 SER A O 1
ATOM 735 N N . LYS A 1 95 ? -23.312 -2.248 34.464 1.00 87.38 95 LYS A N 1
ATOM 736 C CA . LYS A 1 95 ? -22.988 -2.890 35.749 1.00 87.38 95 LYS A CA 1
ATOM 737 C C . LYS A 1 95 ? -23.504 -2.081 36.940 1.00 87.38 95 LYS A C 1
ATOM 739 O O . LYS A 1 95 ? -24.108 -2.668 37.825 1.00 87.38 95 LYS A O 1
ATOM 744 N N . GLU A 1 96 ? -23.340 -0.758 36.921 1.00 85.31 96 GLU A N 1
ATOM 745 C CA . GLU A 1 96 ? -23.844 0.144 37.972 1.00 85.31 96 GLU A CA 1
ATOM 746 C C . GLU A 1 96 ? -25.378 0.149 38.088 1.00 85.31 96 GLU A C 1
ATOM 748 O O . GLU A 1 96 ? -25.905 0.420 39.158 1.00 85.31 96 GLU A O 1
ATOM 753 N N . ARG A 1 97 ? -26.112 -0.156 37.009 1.00 80.88 97 ARG A N 1
ATOM 754 C CA . ARG A 1 97 ? -27.584 -0.270 37.028 1.00 80.88 97 ARG A CA 1
ATOM 755 C C . ARG A 1 97 ? -28.098 -1.635 37.497 1.00 80.88 97 ARG A C 1
ATOM 75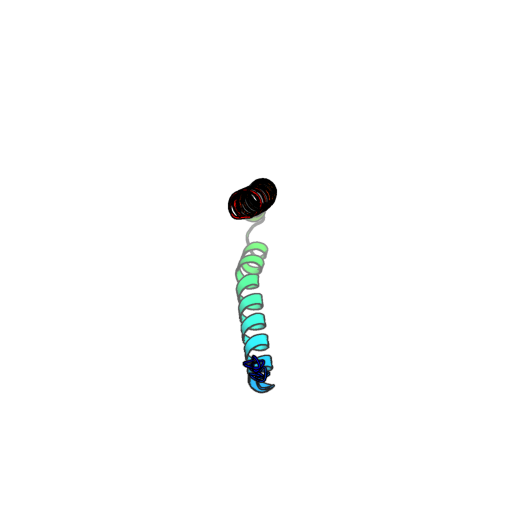7 O O . ARG A 1 97 ? -29.287 -1.765 37.771 1.00 80.88 97 ARG A O 1
ATOM 764 N N . LEU A 1 98 ? -27.237 -2.651 37.507 1.00 72.62 98 LEU A N 1
ATOM 765 C CA . LEU A 1 98 ? -27.556 -4.033 37.886 1.00 72.62 98 LEU A CA 1
ATOM 766 C C . LEU A 1 98 ? -27.203 -4.350 39.352 1.00 72.62 98 LEU A C 1
ATOM 768 O O . LEU A 1 98 ? -27.597 -5.408 39.841 1.00 72.62 98 LEU A O 1
ATOM 772 N N . THR A 1 99 ? -26.470 -3.460 40.027 1.00 56.44 99 THR A N 1
ATOM 773 C CA . THR A 1 99 ? -26.130 -3.496 41.462 1.00 56.44 99 THR A CA 1
ATOM 774 C C . THR A 1 99 ? -27.001 -2.543 42.260 1.00 56.44 99 THR A C 1
ATOM 776 O O . THR A 1 99 ? -27.453 -2.946 43.352 1.00 56.44 99 THR A O 1
#

Foldseek 3Di:
DDDDDDPCPDPPDDDPVVVVVVVVVVVVVVVVVCVVVVVLVPDDPVVNVVVVVVVVVVVVVVVVVVVVVVVVVVVVVVVVVVVVVVVVVVVVVVVVVVD

Radius of gyration: 26.72 Å; chains: 1; bounding box: 47×38×69 Å

Sequence (99 aa):
MPKQSASSVPVELPEVTEIILNQLLQTDQNVTSLHPLLDLLSRPADQKETLGERLEQLLNDLIKTLSNFQTELATMSATQERLTKAIETSEKQSKERLT

Secondary structure (DSSP, 8-state):
------------PPPHHHHHHHHHHHHHHHHHHHHHHHHHHHS-HHHHHHHHHHHHHHHHHHHHHHHHHHHHHHHHHHHHHHHHHHHHHHHHHHHHHH-

pLDDT: mean 74.03, std 13.66, range [37.97, 93.38]